Protein AF-A0A3C0B8D8-F1 (afdb_monomer)

Structure (mmCIF, N/CA/C/O backbone):
data_AF-A0A3C0B8D8-F1
#
_entry.id   AF-A0A3C0B8D8-F1
#
loop_
_atom_site.group_PDB
_atom_site.id
_atom_site.type_symbol
_atom_site.label_atom_id
_atom_site.label_alt_id
_atom_site.label_comp_id
_atom_site.label_asym_id
_atom_site.label_entity_id
_atom_site.label_seq_id
_atom_site.pdbx_PDB_ins_code
_atom_site.Cartn_x
_atom_site.Cartn_y
_atom_site.Cartn_z
_atom_site.occupancy
_atom_site.B_iso_or_equiv
_atom_site.auth_seq_id
_atom_site.auth_comp_id
_atom_site.auth_asym_id
_atom_site.auth_atom_id
_atom_site.pdbx_PDB_model_num
ATOM 1 N N . MET A 1 1 ? 2.086 -9.386 -4.967 1.00 52.88 1 MET A N 1
ATOM 2 C CA . MET A 1 1 ? 0.654 -9.359 -4.594 1.00 52.88 1 MET A CA 1
ATOM 3 C C . MET A 1 1 ? -0.145 -8.916 -5.814 1.00 52.88 1 MET A C 1
ATOM 5 O O . MET A 1 1 ? 0.335 -8.059 -6.545 1.00 52.88 1 MET A O 1
ATOM 9 N N . ASP A 1 2 ? -1.314 -9.502 -6.086 1.00 57.38 2 ASP A N 1
ATOM 10 C CA . ASP A 1 2 ? -2.139 -9.143 -7.254 1.00 57.38 2 ASP A CA 1
ATOM 11 C C . ASP A 1 2 ? -2.912 -7.831 -7.002 1.00 57.38 2 ASP A C 1
ATOM 13 O O . ASP A 1 2 ? -4.142 -7.807 -6.943 1.00 57.38 2 ASP A O 1
ATOM 17 N N . PHE A 1 3 ? -2.196 -6.703 -6.914 1.00 56.94 3 PHE A N 1
ATOM 18 C CA . PHE A 1 3 ? -2.798 -5.360 -6.810 1.00 56.94 3 PHE A CA 1
ATOM 19 C C . PHE A 1 3 ? -3.744 -5.036 -7.988 1.00 56.94 3 PHE A C 1
ATOM 21 O O . PHE A 1 3 ? -4.544 -4.108 -7.926 1.00 56.94 3 PHE A O 1
ATOM 28 N N . LYS A 1 4 ? -3.667 -5.836 -9.062 1.00 52.53 4 LYS A N 1
ATOM 29 C CA . LYS A 1 4 ? -4.439 -5.741 -10.306 1.00 52.53 4 LYS A CA 1
ATOM 30 C C . LYS A 1 4 ? -5.887 -6.237 -10.209 1.00 52.53 4 LYS A C 1
ATOM 32 O O . LYS A 1 4 ? -6.678 -5.911 -11.090 1.00 52.53 4 LYS A O 1
ATOM 37 N N . LYS A 1 5 ? -6.247 -7.060 -9.215 1.00 54.47 5 LYS A N 1
ATOM 38 C CA . LYS A 1 5 ? -7.556 -7.753 -9.208 1.00 54.47 5 LYS A CA 1
ATOM 39 C C . LYS A 1 5 ? -8.668 -6.996 -8.483 1.00 54.47 5 LYS A C 1
ATOM 41 O O . LYS A 1 5 ? -9.842 -7.211 -8.779 1.00 54.47 5 LYS A O 1
ATOM 46 N N . ALA A 1 6 ? -8.330 -6.094 -7.568 1.00 60.31 6 ALA A N 1
ATOM 47 C CA . ALA A 1 6 ? -9.326 -5.329 -6.834 1.00 60.31 6 ALA A CA 1
ATOM 48 C C . ALA A 1 6 ? -9.685 -4.035 -7.587 1.00 60.31 6 ALA A C 1
ATOM 50 O O . ALA A 1 6 ? -8.815 -3.224 -7.895 1.00 60.31 6 ALA A O 1
ATOM 51 N N . LYS A 1 7 ? -10.982 -3.802 -7.845 1.00 71.69 7 LYS A N 1
ATOM 52 C CA . LYS A 1 7 ? -11.493 -2.486 -8.274 1.00 71.69 7 LYS A CA 1
ATOM 53 C C . LYS A 1 7 ? -11.287 -1.480 -7.137 1.00 71.69 7 LYS A C 1
ATOM 55 O O . LYS A 1 7 ? -12.145 -1.340 -6.265 1.00 71.69 7 LYS A O 1
ATOM 60 N N . ILE A 1 8 ? -10.137 -0.818 -7.131 1.00 81.75 8 ILE A N 1
ATOM 61 C CA . ILE A 1 8 ? -9.776 0.223 -6.167 1.00 81.75 8 ILE A CA 1
ATOM 62 C C . ILE A 1 8 ? -9.836 1.566 -6.892 1.00 81.75 8 ILE A C 1
ATOM 64 O O . ILE A 1 8 ? -9.396 1.690 -8.032 1.00 81.75 8 ILE A O 1
ATOM 68 N N . ALA A 1 9 ? -10.421 2.572 -6.247 1.00 82.06 9 ALA A N 1
ATOM 69 C CA . ALA A 1 9 ? -10.420 3.926 -6.782 1.00 82.06 9 ALA A CA 1
ATOM 70 C C . ALA A 1 9 ? -8.998 4.507 -6.734 1.00 82.06 9 ALA A C 1
ATOM 72 O O . ALA A 1 9 ? -8.314 4.373 -5.722 1.00 82.06 9 ALA A O 1
ATOM 73 N N . ASN A 1 10 ? -8.580 5.203 -7.791 1.00 83.81 10 ASN A N 1
ATOM 74 C CA . ASN A 1 10 ? -7.288 5.903 -7.813 1.00 83.81 10 ASN A CA 1
ATOM 75 C C . ASN A 1 10 ? -7.317 7.215 -7.012 1.00 83.81 10 ASN A C 1
ATOM 77 O O . ASN A 1 10 ? -6.284 7.698 -6.548 1.00 83.81 10 ASN A O 1
ATOM 81 N N . ASN A 1 11 ? -8.514 7.763 -6.802 1.00 85.31 11 ASN A N 1
ATOM 82 C CA . ASN A 1 11 ? -8.731 9.009 -6.081 1.00 85.31 11 ASN A CA 1
ATOM 83 C C . ASN A 1 11 ? -9.238 8.750 -4.661 1.00 85.31 11 ASN A C 1
ATOM 85 O O . ASN A 1 11 ? -9.813 7.702 -4.361 1.00 85.31 11 ASN A O 1
ATOM 89 N N . ALA A 1 12 ? -9.050 9.742 -3.790 1.00 84.69 12 ALA A N 1
ATOM 90 C CA . ALA A 1 12 ? -9.660 9.729 -2.471 1.00 84.69 12 ALA A CA 1
ATOM 91 C C . ALA A 1 12 ? -11.189 9.741 -2.612 1.00 84.69 12 ALA A C 1
ATOM 93 O O . ALA A 1 12 ? -11.749 10.577 -3.319 1.00 84.69 12 ALA A O 1
ATOM 94 N N . ILE A 1 13 ? -11.843 8.804 -1.933 1.00 86.69 13 ILE A N 1
ATOM 95 C CA . ILE A 1 13 ? -13.298 8.703 -1.855 1.00 86.69 13 ILE A CA 1
ATOM 96 C C . ILE A 1 13 ? -13.729 8.872 -0.404 1.00 86.69 13 ILE A C 1
ATOM 98 O O . ILE A 1 13 ? -13.030 8.432 0.513 1.00 86.69 13 ILE A O 1
ATOM 102 N N . THR A 1 14 ? -14.885 9.492 -0.199 1.00 87.75 14 THR A N 1
ATOM 103 C CA . THR A 1 14 ? -15.526 9.544 1.115 1.00 87.75 14 THR A CA 1
ATOM 104 C C . THR A 1 14 ? -15.963 8.136 1.512 1.00 87.75 14 THR A C 1
ATOM 106 O O . THR A 1 14 ? -16.495 7.395 0.685 1.00 87.75 14 THR A O 1
ATOM 109 N N . ARG A 1 15 ? -15.718 7.757 2.766 1.00 84.56 15 ARG A N 1
ATOM 110 C CA . ARG A 1 15 ? -16.069 6.445 3.325 1.00 84.56 15 ARG A CA 1
ATOM 111 C C . ARG A 1 15 ? -16.781 6.626 4.658 1.00 84.56 15 ARG A C 1
ATOM 113 O O . ARG A 1 15 ? -16.529 7.617 5.345 1.00 84.56 15 ARG A O 1
ATOM 120 N N . ASP A 1 16 ? -17.639 5.675 5.014 1.00 89.25 16 ASP A N 1
ATOM 121 C CA . ASP A 1 16 ? -18.274 5.660 6.328 1.00 89.25 16 ASP A CA 1
ATOM 122 C C . ASP A 1 16 ? -17.244 5.260 7.397 1.00 89.25 16 ASP A C 1
ATOM 124 O O . ASP A 1 16 ? -16.565 4.236 7.307 1.00 89.25 16 ASP A O 1
ATOM 128 N N . ILE A 1 17 ? -17.113 6.103 8.419 1.00 87.62 17 ILE A N 1
ATOM 129 C CA . ILE A 1 17 ? -16.199 5.896 9.545 1.00 87.62 17 ILE A CA 1
ATOM 130 C C . ILE A 1 17 ? -16.647 4.690 10.379 1.00 87.62 17 ILE A C 1
ATOM 132 O O . ILE A 1 17 ? -15.808 3.996 10.951 1.00 87.62 17 ILE A O 1
ATOM 136 N N . ARG A 1 18 ? -17.956 4.419 10.440 1.00 87.81 18 ARG A N 1
ATOM 137 C CA . ARG A 1 18 ? -18.521 3.314 11.222 1.00 87.81 18 ARG A CA 1
ATOM 138 C C . ARG A 1 18 ? -18.088 1.966 10.662 1.00 87.81 18 ARG A C 1
ATOM 140 O O . ARG A 1 18 ? -17.647 1.123 11.431 1.00 87.81 18 ARG A O 1
ATOM 147 N N . GLU A 1 19 ? -18.124 1.810 9.340 1.00 87.19 19 GLU A N 1
ATOM 148 C CA . GLU A 1 19 ? -17.660 0.596 8.653 1.00 87.19 19 GLU A CA 1
ATOM 149 C C . GLU A 1 19 ? -16.163 0.345 8.884 1.00 87.19 19 GLU A C 1
ATOM 151 O O . GLU A 1 19 ? -15.737 -0.787 9.078 1.00 87.19 19 GLU A O 1
ATOM 156 N N . LEU A 1 20 ? -15.350 1.405 8.918 1.00 86.75 20 LEU A N 1
ATOM 157 C CA . LEU A 1 20 ? -13.910 1.291 9.181 1.00 86.75 20 LEU A CA 1
ATOM 158 C C . LEU A 1 20 ? -13.585 0.975 10.646 1.00 86.75 20 LEU A C 1
ATOM 160 O O . LEU A 1 20 ? -12.528 0.418 10.946 1.00 86.75 20 LEU A O 1
ATOM 164 N N . MET A 1 21 ? -14.455 1.374 11.568 1.00 89.19 21 MET A N 1
ATOM 165 C CA . MET A 1 21 ? -14.257 1.164 12.998 1.00 89.19 21 MET A CA 1
ATOM 166 C C . MET A 1 21 ? -14.826 -0.173 13.477 1.00 89.19 21 MET A C 1
ATOM 168 O O . MET A 1 21 ? -14.347 -0.682 14.483 1.00 89.19 21 MET A O 1
ATOM 172 N N . GLU A 1 22 ? -15.812 -0.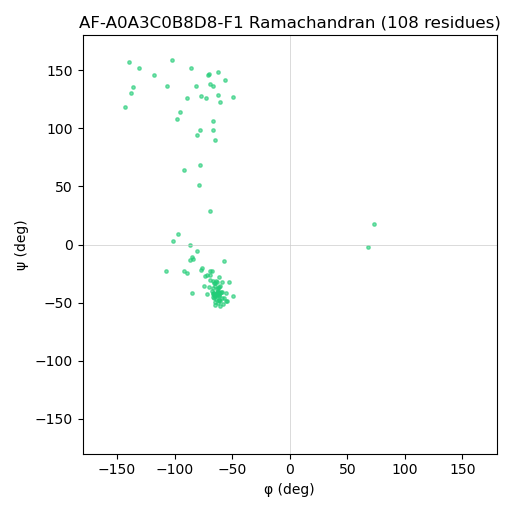748 12.786 1.00 88.00 22 GLU A N 1
ATOM 173 C CA . GLU A 1 22 ? -16.490 -1.981 13.211 1.00 88.00 22 GLU A CA 1
ATOM 174 C C . GLU A 1 22 ? -15.526 -3.126 13.595 1.00 88.00 22 GLU A C 1
ATOM 176 O O . GLU A 1 22 ? -15.709 -3.692 14.673 1.00 88.00 22 GLU A O 1
ATOM 181 N N . PRO A 1 23 ? -14.448 -3.419 12.833 1.00 85.56 23 PRO A N 1
ATOM 182 C CA . PRO A 1 23 ? -13.568 -4.548 13.153 1.00 85.56 23 PRO A CA 1
ATOM 183 C C . PRO A 1 23 ? -12.688 -4.337 14.397 1.00 85.56 23 PRO A C 1
ATOM 185 O O . PRO A 1 23 ? -12.252 -5.301 15.024 1.00 85.56 23 PRO A O 1
ATOM 188 N N . THR A 1 24 ? -12.378 -3.087 14.752 1.00 86.38 24 THR A N 1
ATOM 189 C CA . THR A 1 24 ? -11.449 -2.747 15.850 1.00 86.38 24 THR A CA 1
ATOM 190 C C . THR A 1 24 ? -12.161 -2.182 17.075 1.00 86.38 24 THR A C 1
ATOM 192 O O . THR A 1 24 ? -11.602 -2.182 18.166 1.00 86.38 24 THR A O 1
ATOM 195 N N . GLY A 1 25 ? -13.364 -1.630 16.909 1.00 86.94 25 GLY A N 1
ATOM 196 C CA . GLY A 1 25 ? -14.064 -0.854 17.933 1.00 86.94 25 GLY A CA 1
ATOM 197 C C . GLY A 1 25 ? -13.413 0.497 18.264 1.00 86.94 25 GLY A C 1
ATOM 198 O O . GLY A 1 25 ? -13.957 1.251 19.070 1.00 86.94 25 GLY A O 1
ATOM 199 N N . ASN A 1 26 ? -12.275 0.837 17.647 1.00 88.75 26 ASN A N 1
ATOM 200 C CA . ASN A 1 26 ? -11.532 2.064 17.912 1.00 88.75 26 ASN A CA 1
ATOM 201 C C . ASN A 1 26 ? -10.921 2.632 16.627 1.00 88.75 26 ASN A C 1
ATOM 203 O O . ASN A 1 26 ? -10.032 2.045 16.008 1.00 88.75 26 ASN A O 1
ATOM 207 N N . ILE A 1 27 ? -11.343 3.845 16.269 1.00 91.00 27 ILE A N 1
ATOM 208 C CA . ILE A 1 27 ? -10.886 4.514 15.051 1.00 91.00 27 ILE A CA 1
ATOM 209 C C . ILE A 1 27 ? -9.370 4.751 15.023 1.00 91.00 27 ILE A C 1
ATOM 211 O O . ILE A 1 27 ? -8.751 4.640 13.965 1.00 91.00 27 ILE A O 1
ATOM 215 N N . TYR A 1 28 ? -8.745 5.039 16.165 1.00 91.62 28 TYR A N 1
ATOM 216 C CA . TYR A 1 28 ? -7.302 5.276 16.234 1.00 91.62 28 TYR A CA 1
ATOM 217 C C . TYR A 1 28 ? -6.510 3.991 15.999 1.00 91.62 28 TYR A C 1
ATOM 219 O O . TYR A 1 28 ? -5.471 4.017 15.337 1.00 91.62 28 TYR A O 1
ATOM 227 N N . GLU A 1 29 ? -7.023 2.864 16.490 1.00 90.62 29 GLU A N 1
ATOM 228 C CA . GLU A 1 29 ? -6.437 1.552 16.234 1.00 90.62 29 GLU A CA 1
ATOM 229 C C . GLU A 1 29 ? -6.565 1.181 14.755 1.00 90.62 29 GLU A C 1
ATOM 231 O O . GLU A 1 29 ? -5.561 0.819 14.137 1.00 90.62 29 GLU A O 1
ATOM 236 N N . THR A 1 30 ? -7.741 1.392 14.147 1.00 92.12 30 THR A N 1
ATOM 237 C CA . THR A 1 30 ? -7.923 1.227 12.695 1.00 92.12 30 THR A CA 1
ATOM 238 C C . THR A 1 30 ? -6.906 2.056 11.913 1.00 92.12 30 THR A C 1
ATOM 240 O O . THR A 1 30 ? -6.237 1.533 11.022 1.00 92.12 30 THR A O 1
ATOM 243 N N . VAL A 1 31 ? -6.737 3.340 12.247 1.00 93.50 31 VAL A N 1
ATOM 244 C CA . VAL A 1 31 ? -5.776 4.218 11.558 1.00 93.50 31 VAL A CA 1
ATOM 245 C C . VAL A 1 31 ? -4.343 3.700 11.706 1.00 93.50 31 VAL A C 1
ATOM 247 O O . VAL A 1 31 ? -3.593 3.693 10.727 1.00 93.50 31 VAL A O 1
ATOM 250 N N . ALA A 1 32 ? -3.958 3.226 12.892 1.00 93.50 32 ALA A N 1
ATOM 251 C CA . ALA A 1 32 ? -2.630 2.664 13.122 1.00 93.50 32 ALA A CA 1
ATOM 252 C C . ALA A 1 32 ? -2.390 1.383 12.302 1.00 93.50 32 ALA A C 1
ATOM 254 O O . ALA A 1 32 ? -1.320 1.230 11.705 1.00 93.50 32 ALA A O 1
ATOM 255 N N . ILE A 1 33 ? -3.382 0.489 12.231 1.00 93.19 33 ILE A N 1
ATOM 256 C CA . ILE A 1 33 ? -3.330 -0.741 11.424 1.00 93.19 33 ILE A CA 1
ATOM 257 C C . ILE A 1 33 ? -3.195 -0.395 9.938 1.00 93.19 33 ILE A C 1
ATOM 259 O O . ILE A 1 33 ? -2.274 -0.873 9.271 1.00 93.19 33 ILE A O 1
ATOM 263 N N . LEU A 1 34 ? -4.058 0.489 9.435 1.00 94.44 34 LEU A N 1
ATOM 264 C CA . LEU A 1 34 ? -4.054 0.926 8.039 1.00 94.44 34 LEU A CA 1
ATOM 265 C C . LEU A 1 34 ? -2.739 1.601 7.647 1.00 94.44 34 LEU A C 1
ATOM 267 O O . LEU A 1 34 ? -2.219 1.334 6.567 1.00 94.44 34 LEU A O 1
ATOM 271 N N . SER A 1 35 ? -2.183 2.444 8.519 1.00 95.62 35 SER A N 1
ATOM 272 C CA . SER A 1 35 ? -0.896 3.110 8.289 1.00 95.62 35 SER A CA 1
ATOM 273 C C . SER A 1 35 ? 0.240 2.095 8.137 1.00 95.62 35 SER A C 1
ATOM 275 O O . SER A 1 35 ? 0.996 2.137 7.163 1.00 95.62 35 SER A O 1
ATOM 277 N N . LYS A 1 36 ? 0.314 1.111 9.044 1.00 95.31 36 LYS A N 1
ATOM 278 C CA . LYS A 1 36 ? 1.308 0.030 8.957 1.00 95.31 36 LYS A CA 1
ATOM 279 C C . LYS A 1 36 ? 1.140 -0.792 7.681 1.00 95.31 36 LYS A C 1
ATOM 281 O O . LYS A 1 36 ? 2.133 -1.070 7.010 1.00 95.31 36 LYS A O 1
ATOM 286 N N . ARG A 1 37 ? -0.097 -1.141 7.318 1.00 95.44 37 ARG A N 1
ATOM 287 C CA . ARG A 1 37 ? -0.375 -1.921 6.106 1.00 95.44 37 ARG A CA 1
ATOM 2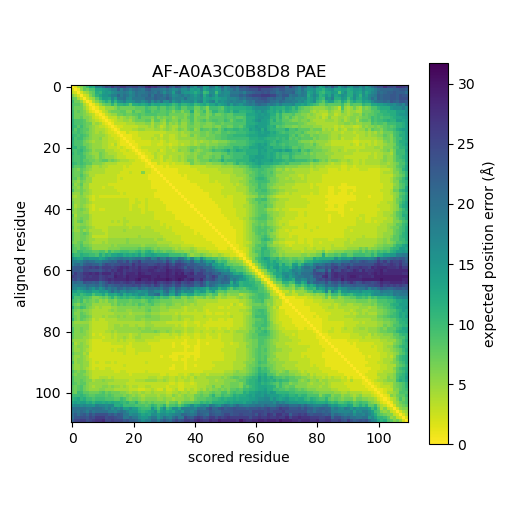88 C C . ARG A 1 37 ? -0.044 -1.148 4.828 1.00 95.44 37 ARG A C 1
ATOM 290 O O . ARG A 1 37 ? 0.590 -1.693 3.931 1.00 95.44 37 ARG A O 1
ATOM 297 N N . ALA A 1 38 ? -0.398 0.133 4.762 1.00 96.12 38 ALA A N 1
ATO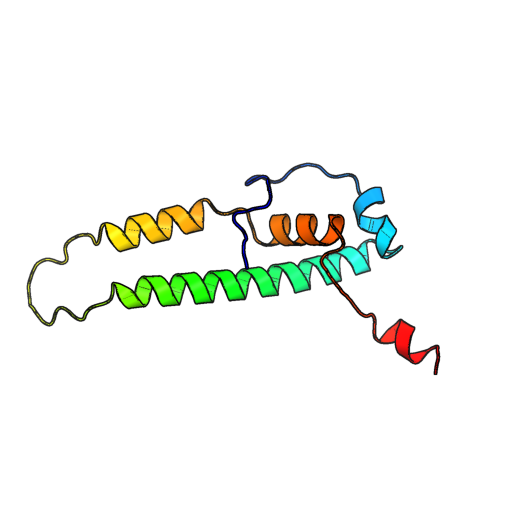M 298 C CA . ALA A 1 38 ? -0.062 0.996 3.633 1.00 96.12 38 ALA A CA 1
ATOM 299 C C . ALA A 1 38 ? 1.457 1.134 3.444 1.00 96.12 38 ALA A C 1
ATOM 301 O O . ALA A 1 38 ? 1.929 1.147 2.309 1.00 96.12 38 ALA A O 1
ATOM 302 N N . ASN A 1 39 ? 2.228 1.186 4.537 1.00 97.19 39 ASN A N 1
ATOM 303 C CA . ASN A 1 39 ? 3.689 1.211 4.466 1.00 97.19 39 ASN A CA 1
ATOM 304 C C . ASN A 1 39 ? 4.273 -0.087 3.896 1.00 97.19 39 ASN A C 1
ATOM 306 O O . ASN A 1 39 ? 5.175 -0.006 3.069 1.00 97.19 39 ASN A O 1
ATOM 310 N N . GLN A 1 40 ? 3.747 -1.257 4.279 1.00 95.31 40 GLN A N 1
ATOM 311 C CA . GLN A 1 40 ? 4.158 -2.542 3.689 1.00 95.31 40 GLN A CA 1
ATOM 312 C C . GLN A 1 40 ? 3.936 -2.539 2.172 1.00 95.31 40 GLN A C 1
ATOM 314 O O . GLN A 1 40 ? 4.869 -2.760 1.413 1.00 95.31 40 GLN A O 1
ATOM 319 N N . ILE A 1 41 ? 2.728 -2.169 1.735 1.00 94.69 41 ILE A N 1
ATOM 320 C CA . ILE A 1 41 ? 2.376 -2.090 0.310 1.00 94.69 41 ILE A CA 1
ATOM 321 C C . ILE A 1 41 ? 3.286 -1.100 -0.436 1.00 94.69 41 ILE A C 1
ATOM 323 O O . ILE A 1 41 ? 3.708 -1.366 -1.556 1.00 94.69 41 ILE A O 1
ATOM 327 N N . SER A 1 42 ? 3.604 0.043 0.176 1.00 95.25 42 SER A N 1
ATOM 328 C CA . SER A 1 42 ? 4.495 1.051 -0.411 1.00 95.25 42 SER A CA 1
ATOM 329 C C . SER A 1 42 ? 5.916 0.520 -0.631 1.00 95.25 42 SER A C 1
ATOM 331 O O . SER A 1 42 ? 6.516 0.781 -1.674 1.00 95.25 42 SER A O 1
ATOM 333 N N . ILE A 1 43 ? 6.448 -0.236 0.336 1.00 96.69 43 ILE A N 1
ATOM 334 C CA . ILE A 1 43 ? 7.769 -0.868 0.229 1.00 96.69 43 ILE A CA 1
ATOM 335 C C . ILE A 1 43 ? 7.754 -1.914 -0.887 1.00 96.69 43 ILE A C 1
ATOM 337 O O . ILE A 1 43 ? 8.595 -1.831 -1.779 1.00 96.69 43 ILE A O 1
ATOM 341 N N . ASP A 1 44 ? 6.757 -2.801 -0.902 1.00 94.81 44 ASP A N 1
ATOM 342 C CA . ASP A 1 44 ? 6.624 -3.844 -1.926 1.00 94.81 44 ASP A CA 1
ATOM 343 C C . ASP A 1 44 ? 6.567 -3.244 -3.344 1.00 94.81 44 ASP A C 1
ATOM 345 O O . ASP A 1 44 ? 7.275 -3.689 -4.248 1.00 94.81 44 ASP A O 1
ATOM 349 N N . ILE A 1 45 ? 5.762 -2.191 -3.544 1.00 93.31 45 ILE A N 1
ATOM 350 C CA . ILE A 1 45 ? 5.649 -1.496 -4.838 1.00 93.31 45 ILE A CA 1
ATOM 351 C C . ILE A 1 45 ? 6.983 -0.857 -5.237 1.00 93.31 45 ILE A C 1
ATOM 353 O O . ILE A 1 45 ? 7.375 -0.920 -6.404 1.00 93.31 45 ILE A O 1
ATOM 357 N N . LYS A 1 46 ? 7.686 -0.235 -4.284 1.00 93.62 46 LYS A N 1
ATOM 358 C CA . LYS A 1 46 ? 8.984 0.400 -4.532 1.00 93.62 46 LYS A CA 1
ATOM 359 C C . LYS A 1 46 ? 10.039 -0.628 -4.938 1.00 93.62 46 LYS A C 1
ATOM 361 O O . LYS A 1 46 ? 10.809 -0.371 -5.861 1.00 93.62 46 LYS A O 1
ATOM 366 N N . GLU A 1 47 ? 10.089 -1.766 -4.256 1.00 94.50 47 GLU A N 1
ATOM 367 C CA . GLU A 1 47 ? 11.018 -2.851 -4.578 1.00 94.50 47 GLU A CA 1
ATOM 368 C C . GLU A 1 47 ? 10.722 -3.449 -5.957 1.00 94.50 47 GLU A C 1
ATOM 370 O O . GLU A 1 47 ? 11.642 -3.595 -6.763 1.00 94.50 47 GLU A O 1
ATOM 375 N N . GLU A 1 48 ? 9.448 -3.700 -6.276 1.00 92.31 48 GLU A N 1
ATOM 376 C CA . GLU A 1 48 ? 9.044 -4.207 -7.593 1.00 92.31 48 GLU A CA 1
ATOM 377 C C . GLU A 1 48 ? 9.406 -3.225 -8.721 1.00 92.31 48 GLU A C 1
ATOM 379 O O . GLU A 1 48 ? 9.957 -3.636 -9.745 1.00 92.31 48 GLU A O 1
ATOM 384 N N . LEU A 1 49 ? 9.142 -1.926 -8.531 1.00 91.50 49 LEU A N 1
ATOM 385 C CA . LEU A 1 49 ? 9.500 -0.883 -9.496 1.00 91.50 49 LEU A CA 1
ATOM 386 C C . LEU A 1 49 ? 11.015 -0.838 -9.730 1.00 91.50 49 LEU A C 1
ATOM 388 O O . LEU A 1 49 ? 11.458 -0.843 -10.877 1.00 91.50 49 LEU A O 1
ATOM 392 N N . ASN A 1 50 ? 11.808 -0.824 -8.657 1.00 91.25 50 ASN A N 1
ATOM 393 C CA . ASN A 1 50 ? 13.266 -0.781 -8.757 1.00 91.25 50 ASN A CA 1
ATOM 394 C C . ASN A 1 50 ? 13.828 -2.016 -9.466 1.00 91.25 50 ASN A C 1
ATOM 396 O O . ASN A 1 50 ? 14.719 -1.877 -10.301 1.00 91.25 50 ASN A O 1
ATOM 400 N N . SER A 1 51 ? 13.290 -3.205 -9.170 1.00 91.00 51 SER A N 1
ATOM 401 C CA . SER A 1 51 ? 13.685 -4.442 -9.851 1.00 91.00 51 SER A CA 1
ATOM 402 C C . SER A 1 51 ? 13.440 -4.341 -11.355 1.00 91.00 51 SER A C 1
ATOM 404 O O . SER A 1 51 ? 14.336 -4.640 -12.137 1.00 91.00 51 SER A O 1
ATOM 406 N N . LYS A 1 52 ? 12.264 -3.852 -11.767 1.00 88.94 52 LYS A N 1
ATOM 407 C CA . LYS A 1 52 ? 11.940 -3.705 -13.192 1.00 88.94 52 LYS A CA 1
ATOM 408 C C . LYS A 1 52 ? 12.792 -2.650 -13.878 1.00 88.94 52 LYS A C 1
ATOM 410 O O . LYS A 1 52 ? 13.231 -2.881 -14.991 1.00 88.94 52 LYS A O 1
ATOM 415 N N . LEU A 1 53 ? 13.068 -1.514 -13.238 1.00 86.81 53 LEU A N 1
ATOM 416 C CA . LEU A 1 53 ? 13.942 -0.486 -13.819 1.00 86.81 53 LEU A CA 1
ATOM 417 C C . LEU A 1 53 ? 15.393 -0.967 -13.975 1.00 86.81 53 LEU A C 1
ATOM 419 O O . LEU A 1 53 ? 16.069 -0.583 -14.933 1.00 86.81 53 LEU A O 1
ATOM 423 N N . ALA A 1 54 ? 15.868 -1.822 -13.065 1.00 86.12 54 ALA A N 1
ATOM 424 C CA . ALA A 1 54 ? 17.204 -2.403 -13.147 1.00 86.12 54 ALA A CA 1
ATOM 425 C C . ALA A 1 54 ? 17.371 -3.319 -14.373 1.00 86.12 54 ALA A C 1
ATOM 427 O O . ALA A 1 54 ? 18.443 -3.321 -14.972 1.00 86.12 54 ALA A O 1
ATOM 428 N N . GLU A 1 55 ? 16.318 -4.026 -14.800 1.00 83.25 55 GLU A N 1
ATOM 429 C CA . GLU A 1 55 ? 16.346 -4.892 -15.995 1.00 83.25 55 GLU A CA 1
ATOM 430 C C . GLU A 1 55 ? 16.640 -4.116 -17.293 1.00 83.25 55 GLU A C 1
ATOM 432 O O . GLU A 1 55 ? 17.243 -4.665 -18.213 1.00 83.25 55 GLU A O 1
ATOM 437 N N . PHE A 1 56 ? 16.283 -2.828 -17.350 1.00 75.81 56 PHE A N 1
ATOM 438 C CA . PHE A 1 56 ? 16.519 -1.945 -18.505 1.00 75.81 56 PHE A CA 1
ATOM 439 C C . PHE A 1 56 ? 17.716 -1.002 -18.316 1.00 75.81 56 PHE A C 1
ATOM 441 O O . PHE A 1 56 ? 17.984 -0.159 -19.174 1.00 75.81 56 PHE A O 1
ATOM 448 N N . SER A 1 57 ? 18.435 -1.115 -17.196 1.00 68.75 57 SER A N 1
ATOM 449 C CA . SER A 1 57 ? 19.639 -0.332 -16.897 1.00 68.75 57 SER A CA 1
ATOM 450 C C . SER A 1 57 ? 20.887 -1.085 -17.362 1.00 68.75 57 SER A C 1
ATOM 452 O O . SER A 1 57 ? 21.719 -1.501 -16.558 1.00 68.75 57 SER A O 1
ATOM 454 N N . ILE A 1 58 ? 21.014 -1.308 -18.671 1.00 67.00 58 ILE A N 1
ATOM 455 C CA . ILE A 1 58 ? 22.244 -1.867 -19.244 1.00 67.00 58 ILE A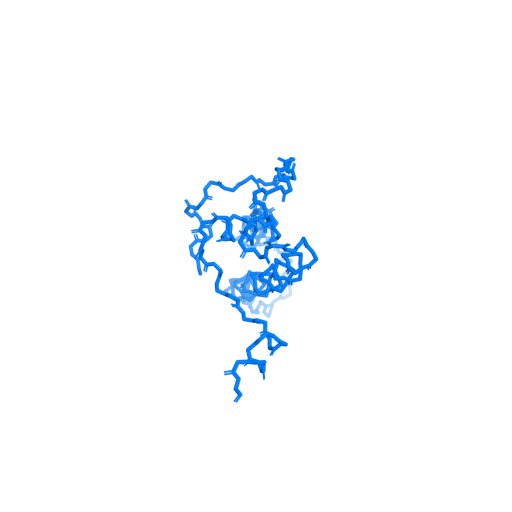 CA 1
ATOM 456 C C . ILE A 1 58 ? 23.280 -0.731 -19.310 1.00 67.00 58 ILE A C 1
ATOM 458 O O . ILE A 1 58 ? 22.956 0.326 -19.854 1.00 67.00 58 ILE A O 1
ATOM 462 N N . PRO A 1 59 ? 24.509 -0.898 -18.781 1.00 61.94 59 PRO A N 1
ATOM 463 C CA . PRO A 1 59 ? 25.538 0.123 -18.914 1.00 61.94 59 PRO A CA 1
ATOM 464 C C . PRO A 1 59 ? 25.937 0.248 -20.389 1.00 61.94 59 PRO A C 1
ATOM 466 O O . PRO A 1 59 ? 26.611 -0.624 -20.935 1.00 61.94 59 PRO A O 1
ATOM 469 N N . SER A 1 60 ? 25.511 1.325 -21.045 1.00 59.22 60 SER A N 1
ATOM 470 C CA . SER A 1 60 ? 26.053 1.731 -22.338 1.00 59.22 60 SER A CA 1
ATOM 471 C C . SER A 1 60 ? 27.370 2.462 -22.087 1.00 59.22 60 SER A C 1
ATOM 473 O O . SER A 1 60 ? 27.379 3.660 -21.810 1.00 59.22 60 SER A O 1
ATOM 475 N N . ASP A 1 61 ? 28.489 1.742 -22.147 1.00 55.59 61 ASP A N 1
ATOM 476 C CA . ASP A 1 61 ? 29.837 2.322 -22.056 1.00 55.59 61 ASP A CA 1
ATOM 477 C C . ASP A 1 61 ? 30.247 2.958 -23.398 1.00 55.59 61 ASP A C 1
ATOM 479 O O . ASP A 1 61 ? 31.272 2.626 -23.990 1.00 55.59 61 ASP A O 1
ATOM 483 N N . ASN A 1 62 ? 29.382 3.817 -23.944 1.00 53.91 62 ASN A N 1
ATOM 484 C CA . ASN A 1 62 ? 29.615 4.485 -25.215 1.00 53.91 62 ASN A CA 1
ATOM 485 C C . ASN A 1 62 ? 29.231 5.961 -25.107 1.00 53.91 62 ASN A C 1
ATOM 487 O O . ASN A 1 62 ? 28.183 6.304 -24.564 1.00 53.91 62 ASN A O 1
ATOM 491 N N . LEU A 1 63 ? 30.087 6.828 -25.647 1.00 58.69 63 LEU A N 1
ATOM 492 C CA . LEU A 1 63 ? 29.944 8.289 -25.716 1.00 58.69 63 LEU A CA 1
ATOM 493 C C . LEU A 1 63 ? 28.811 8.737 -26.676 1.00 58.69 63 LEU A C 1
ATOM 495 O O . LEU A 1 63 ? 28.906 9.786 -27.312 1.00 58.69 63 LEU A O 1
ATOM 499 N N . GLU A 1 64 ? 27.774 7.920 -26.844 1.00 57.38 64 GLU A N 1
ATOM 500 C CA . GLU A 1 64 ? 26.617 8.205 -27.691 1.00 57.38 64 GLU A CA 1
ATOM 501 C C . GLU A 1 64 ? 25.561 9.010 -26.927 1.00 57.38 64 GLU A C 1
ATOM 503 O O . GLU A 1 64 ? 25.452 8.936 -25.702 1.00 57.38 64 GLU A O 1
ATOM 508 N N . GLU A 1 65 ? 24.791 9.810 -27.670 1.00 56.66 65 GLU A N 1
ATOM 509 C CA . GLU A 1 65 ? 23.653 10.562 -27.144 1.00 56.66 65 GLU A CA 1
ATOM 510 C C . GLU A 1 65 ? 22.736 9.640 -26.329 1.00 56.66 65 GLU A C 1
ATOM 512 O O . GLU A 1 65 ? 22.302 8.587 -26.795 1.00 56.66 65 GLU A O 1
ATOM 517 N N . VAL A 1 66 ? 22.441 10.039 -25.090 1.00 61.84 66 VAL A N 1
ATOM 518 C CA . VAL A 1 66 ? 21.507 9.325 -24.217 1.00 61.84 66 VAL A CA 1
ATOM 519 C C . VAL A 1 66 ? 20.111 9.448 -24.824 1.00 61.84 66 VAL A C 1
ATOM 521 O O . VAL A 1 66 ? 19.442 10.469 -24.669 1.00 61.84 66 VAL A O 1
ATOM 524 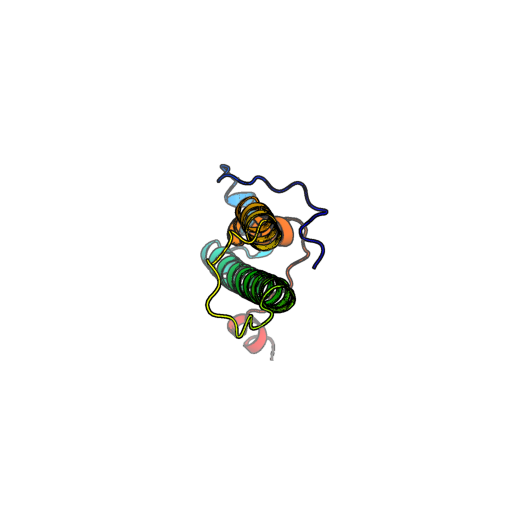N N . PHE A 1 67 ? 19.675 8.420 -25.548 1.00 66.81 67 PHE A N 1
ATOM 525 C CA . PHE A 1 67 ? 18.311 8.334 -26.059 1.00 66.81 67 PHE A CA 1
ATOM 526 C C . PHE A 1 67 ? 17.321 8.083 -24.913 1.00 66.81 67 PHE A C 1
ATOM 528 O O . PHE A 1 67 ? 17.622 7.379 -23.947 1.00 66.81 67 PHE A O 1
ATOM 535 N N . GLU A 1 68 ? 16.110 8.639 -25.023 1.00 69.94 68 GLU A N 1
ATOM 536 C CA . GLU A 1 68 ? 15.029 8.361 -24.075 1.00 69.94 68 GLU A CA 1
ATOM 537 C C . GLU A 1 68 ? 14.679 6.865 -24.075 1.00 69.94 68 GLU A C 1
ATOM 539 O O . GLU A 1 68 ? 14.288 6.295 -25.098 1.00 69.94 68 GLU A O 1
ATOM 544 N N . ASN A 1 69 ? 14.770 6.224 -22.908 1.00 77.81 69 ASN A N 1
ATOM 545 C CA . ASN A 1 69 ? 14.383 4.829 -22.754 1.00 77.81 69 ASN A CA 1
ATOM 546 C C . ASN A 1 69 ? 12.847 4.718 -22.660 1.00 77.81 69 ASN A C 1
ATOM 548 O O . ASN A 1 69 ? 12.244 4.927 -21.603 1.00 77.81 69 ASN A O 1
ATOM 552 N N . ARG A 1 70 ? 12.206 4.392 -23.790 1.00 84.56 70 ARG A N 1
ATOM 553 C CA . ARG A 1 70 ? 10.740 4.273 -23.900 1.00 84.56 70 ARG A CA 1
ATOM 554 C C . ARG A 1 70 ? 10.154 3.226 -22.950 1.00 84.56 70 ARG A C 1
ATOM 556 O O . ARG A 1 70 ? 9.042 3.423 -22.464 1.00 84.56 70 ARG A O 1
ATOM 563 N N . GLU A 1 71 ? 10.894 2.158 -22.667 1.00 84.38 71 GLU A N 1
ATOM 564 C CA . GLU A 1 71 ? 10.456 1.066 -21.791 1.00 84.38 71 GLU A CA 1
ATOM 565 C C . GLU A 1 71 ? 10.433 1.529 -20.329 1.00 84.38 71 GLU A C 1
ATOM 567 O O . GLU A 1 71 ? 9.444 1.319 -19.626 1.00 84.38 71 GLU A O 1
ATOM 572 N N . GLN A 1 72 ? 11.458 2.269 -19.891 1.00 84.38 72 GLN A N 1
ATOM 573 C CA . GLN A 1 72 ? 11.475 2.880 -18.556 1.00 84.38 72 GLN A CA 1
ATOM 574 C C . GLN A 1 72 ? 10.332 3.889 -18.370 1.00 84.38 72 GLN A C 1
ATOM 576 O O . GLN A 1 72 ? 9.692 3.898 -17.317 1.00 84.38 72 GLN A O 1
ATOM 581 N N . ILE A 1 73 ? 10.028 4.700 -19.393 1.00 86.38 73 ILE A N 1
ATOM 582 C CA . ILE A 1 73 ? 8.903 5.654 -19.360 1.00 86.38 73 ILE A CA 1
ATOM 583 C C . ILE A 1 73 ? 7.564 4.921 -19.217 1.00 86.38 73 ILE A C 1
ATOM 585 O O . ILE A 1 73 ? 6.701 5.351 -18.449 1.00 86.38 73 ILE A O 1
ATOM 589 N N . GLU A 1 74 ? 7.364 3.824 -19.948 1.00 89.06 74 GLU A N 1
ATOM 590 C CA . GLU A 1 74 ? 6.127 3.043 -19.880 1.00 89.06 74 GLU A CA 1
ATOM 591 C C . GLU A 1 74 ? 5.953 2.364 -18.516 1.00 89.06 74 GLU A C 1
ATOM 593 O O . GLU A 1 74 ? 4.863 2.414 -17.937 1.00 89.06 74 GLU A O 1
ATOM 598 N N . ILE A 1 75 ? 7.037 1.813 -17.962 1.00 88.56 75 ILE A N 1
ATOM 599 C CA . ILE A 1 75 ? 7.052 1.240 -16.613 1.00 88.56 75 ILE A CA 1
ATOM 600 C C . ILE A 1 75 ? 6.700 2.314 -15.586 1.00 88.56 75 ILE A C 1
ATOM 602 O O . ILE A 1 75 ? 5.753 2.131 -14.822 1.00 88.56 75 ILE A O 1
ATOM 606 N N . ALA A 1 76 ? 7.396 3.452 -15.593 1.00 88.19 76 ALA A N 1
ATOM 607 C CA . ALA A 1 76 ? 7.124 4.545 -14.663 1.00 88.19 76 ALA A CA 1
ATOM 608 C C . ALA A 1 76 ? 5.656 4.995 -14.744 1.00 88.19 76 ALA A C 1
ATOM 610 O O . ALA A 1 76 ? 4.960 5.025 -13.726 1.00 88.19 76 ALA A O 1
ATOM 611 N N . ARG A 1 77 ? 5.144 5.219 -15.962 1.00 90.19 77 ARG A N 1
ATOM 612 C CA . ARG A 1 77 ? 3.746 5.607 -16.192 1.00 90.19 77 ARG A CA 1
ATOM 613 C C . ARG A 1 77 ? 2.764 4.577 -15.638 1.00 90.19 77 ARG A C 1
ATOM 615 O O . ARG A 1 77 ? 1.745 4.965 -15.070 1.00 90.19 77 ARG A O 1
ATOM 622 N N . TYR A 1 78 ? 3.034 3.281 -15.790 1.00 90.12 78 TYR A N 1
ATOM 623 C CA . TYR A 1 78 ? 2.177 2.234 -15.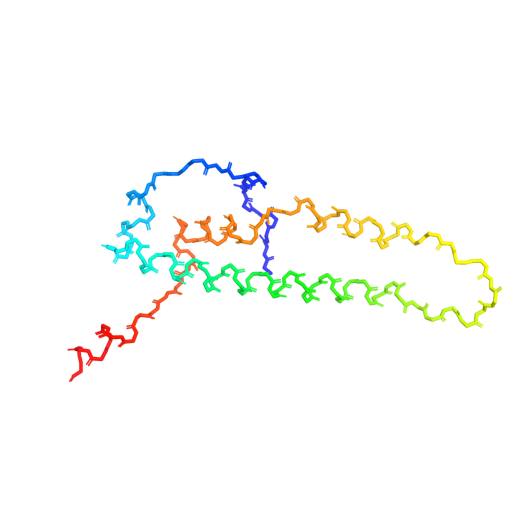233 1.00 90.12 78 TYR A CA 1
ATOM 624 C C . TYR A 1 78 ? 2.094 2.322 -13.701 1.00 90.12 78 TYR A C 1
ATOM 626 O O . TYR A 1 78 ? 0.992 2.303 -13.151 1.00 90.12 78 TYR A O 1
ATOM 634 N N . TYR A 1 79 ? 3.233 2.462 -13.014 1.00 89.81 79 TYR A N 1
ATOM 635 C CA . TYR A 1 79 ? 3.267 2.553 -11.549 1.00 89.81 79 TYR A CA 1
ATOM 636 C C . TYR A 1 79 ? 2.664 3.859 -11.019 1.00 89.81 79 TYR A C 1
ATOM 638 O O . TYR A 1 79 ? 2.044 3.849 -9.957 1.00 89.81 79 TYR A O 1
ATOM 646 N N . GLU A 1 80 ? 2.759 4.959 -11.767 1.00 87.69 80 GLU A N 1
ATOM 647 C CA . GLU A 1 80 ? 2.077 6.219 -11.439 1.00 87.69 80 GLU A CA 1
ATOM 648 C C . GLU A 1 80 ? 0.545 6.109 -11.482 1.0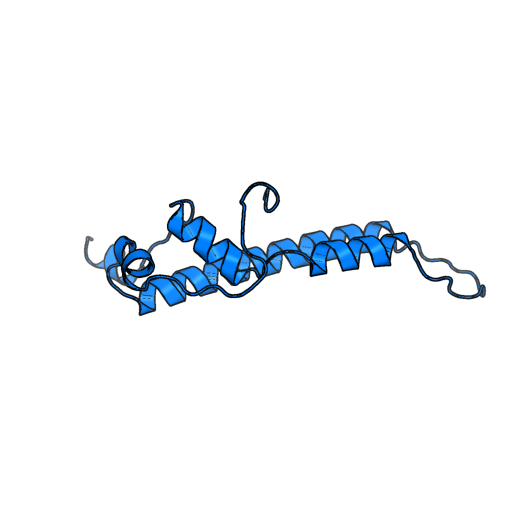0 87.69 80 GLU A C 1
ATOM 650 O O . GLU A 1 80 ? -0.144 6.786 -10.720 1.00 87.69 80 GLU A O 1
ATOM 655 N N . HIS A 1 81 ? -0.004 5.253 -12.352 1.00 89.00 81 HIS A N 1
ATOM 656 C CA . HIS A 1 81 ? -1.453 5.039 -12.466 1.00 89.00 81 HIS A CA 1
ATOM 657 C C . HIS A 1 81 ? -2.019 4.098 -11.396 1.00 89.00 81 HIS A C 1
ATOM 659 O O . HIS A 1 81 ? -3.242 3.916 -11.330 1.00 89.00 81 HIS A O 1
ATOM 665 N N . LEU A 1 82 ? -1.164 3.487 -10.571 1.00 89.44 82 LEU A N 1
ATOM 666 C CA . LEU A 1 82 ? -1.616 2.623 -9.491 1.00 89.44 82 LEU A CA 1
ATOM 667 C C . LEU A 1 82 ? -2.300 3.435 -8.381 1.00 89.44 82 LEU A C 1
ATOM 669 O O . LEU A 1 82 ? -1.913 4.569 -8.085 1.00 89.44 82 LEU A O 1
ATOM 673 N N . PRO A 1 83 ? -3.315 2.855 -7.718 1.00 91.31 83 PRO A N 1
ATOM 674 C CA . PRO A 1 83 ? -3.946 3.493 -6.577 1.00 91.31 83 PRO A CA 1
ATOM 675 C C . PRO A 1 83 ? -2.939 3.689 -5.442 1.00 91.31 83 PRO A C 1
ATOM 677 O O . PRO A 1 83 ? -2.043 2.873 -5.221 1.00 91.31 83 PRO A O 1
ATOM 680 N N . LYS A 1 84 ? -3.124 4.763 -4.667 1.00 91.75 84 LYS A N 1
ATOM 681 C CA . LYS A 1 84 ? -2.267 5.045 -3.509 1.00 91.75 84 LYS A CA 1
ATOM 682 C C . LYS A 1 84 ? -2.264 3.852 -2.538 1.00 91.75 84 LYS A C 1
ATOM 684 O O . LYS A 1 84 ? -3.344 3.321 -2.261 1.00 91.75 84 LYS A O 1
ATOM 689 N N . PRO A 1 85 ? -1.119 3.499 -1.919 1.00 94.00 85 PRO A N 1
ATOM 690 C CA . PRO A 1 85 ? -1.027 2.378 -0.975 1.00 94.00 85 PRO A CA 1
ATOM 691 C C . PRO A 1 85 ? -2.057 2.430 0.161 1.00 94.00 85 PRO A C 1
ATOM 693 O O . PRO A 1 85 ? -2.570 1.405 0.597 1.00 94.00 85 PRO A O 1
ATOM 696 N N . THR A 1 86 ? -2.432 3.633 0.601 1.00 93.69 86 THR A N 1
ATOM 697 C CA . THR A 1 86 ? -3.475 3.846 1.614 1.00 93.69 86 THR A CA 1
ATOM 698 C C . THR A 1 86 ? -4.864 3.398 1.155 1.00 93.69 86 THR A C 1
ATOM 700 O O . THR A 1 86 ? -5.641 2.881 1.954 1.00 93.69 86 THR A O 1
ATOM 703 N N . LEU A 1 87 ? -5.200 3.565 -0.125 1.00 92.44 87 LEU A N 1
ATOM 704 C CA . LEU A 1 87 ? -6.488 3.147 -0.681 1.00 92.44 87 LEU A CA 1
ATOM 705 C C . LEU A 1 87 ? -6.554 1.628 -0.840 1.00 92.44 87 LEU A C 1
ATOM 707 O O . LEU A 1 87 ? -7.618 1.057 -0.598 1.00 92.44 87 LEU A O 1
ATOM 711 N N . ILE A 1 88 ? -5.421 1.006 -1.183 1.00 92.31 88 ILE A N 1
ATOM 712 C CA . ILE A 1 88 ? -5.258 -0.450 -1.236 1.00 92.31 88 ILE A CA 1
ATOM 713 C C . ILE A 1 88 ? -5.410 -1.041 0.168 1.00 92.31 88 ILE A C 1
ATOM 715 O O . ILE A 1 88 ? -6.281 -1.880 0.374 1.00 92.31 88 ILE A O 1
ATOM 719 N N . ALA A 1 89 ? -4.670 -0.521 1.152 1.00 92.94 89 ALA A N 1
ATOM 720 C CA . ALA A 1 89 ? -4.742 -0.977 2.541 1.00 92.94 89 ALA A CA 1
ATOM 721 C C . ALA A 1 89 ? -6.168 -0.913 3.106 1.00 92.94 89 ALA A C 1
ATOM 723 O O . ALA A 1 89 ? -6.612 -1.841 3.772 1.00 92.94 89 ALA A O 1
ATOM 724 N N . ILE A 1 90 ? -6.911 0.161 2.813 1.00 92.38 90 ILE A N 1
ATOM 725 C CA . ILE A 1 90 ? -8.304 0.280 3.260 1.00 92.38 90 ILE A CA 1
ATOM 726 C C . ILE A 1 90 ? -9.200 -0.756 2.579 1.00 92.38 90 ILE A C 1
ATOM 728 O O . ILE A 1 90 ? -10.101 -1.292 3.218 1.00 92.38 90 ILE A O 1
ATOM 732 N N . LYS A 1 91 ? -8.975 -1.054 1.295 1.00 91.12 91 LYS A N 1
ATOM 733 C CA . LYS A 1 91 ? -9.764 -2.071 0.599 1.00 91.12 91 LYS A CA 1
ATOM 734 C C . LYS A 1 91 ? -9.516 -3.463 1.180 1.00 91.12 91 LYS A C 1
ATOM 736 O O . LYS A 1 91 ? -10.494 -4.153 1.438 1.00 91.12 91 LYS A O 1
ATOM 741 N N . GLU A 1 92 ? -8.254 -3.824 1.399 1.00 91.44 92 GLU A N 1
ATOM 742 C CA . GLU A 1 92 ? -7.860 -5.100 2.014 1.00 91.44 92 GLU A CA 1
ATOM 743 C C . GLU A 1 92 ? -8.379 -5.223 3.454 1.00 91.44 92 GLU A C 1
ATOM 745 O O . GLU A 1 92 ? -8.811 -6.287 3.889 1.00 91.44 92 GLU A O 1
ATOM 750 N N . PHE A 1 93 ? -8.371 -4.118 4.204 1.00 91.81 93 PHE A N 1
ATOM 751 C CA . PHE A 1 93 ? -8.918 -4.085 5.556 1.00 91.81 93 PHE A CA 1
ATOM 752 C C . PHE A 1 93 ? -10.429 -4.345 5.555 1.00 91.81 93 PHE A C 1
ATOM 754 O O . PHE A 1 93 ? -10.907 -5.196 6.297 1.00 91.81 93 PHE A O 1
ATOM 761 N N . LEU A 1 94 ? -11.175 -3.677 4.668 1.00 89.81 94 LEU A N 1
ATOM 762 C CA . LEU A 1 94 ? -12.622 -3.872 4.529 1.00 89.81 94 LEU A CA 1
ATOM 763 C C . LEU A 1 94 ? -13.004 -5.245 3.949 1.00 89.81 94 LEU A C 1
ATOM 765 O O . LEU A 1 94 ? -14.132 -5.685 4.147 1.00 89.81 94 LEU A O 1
ATOM 769 N N . SER A 1 95 ? -12.110 -5.922 3.220 1.00 89.69 95 SER A N 1
ATOM 770 C CA . SER A 1 95 ? -12.334 -7.298 2.755 1.00 89.69 95 SER A CA 1
ATOM 771 C C . SER A 1 95 ? -11.925 -8.365 3.775 1.00 89.69 95 SER A C 1
ATOM 773 O O . SER A 1 95 ? -12.109 -9.550 3.505 1.00 89.69 95 SER A O 1
ATOM 775 N N . GLY A 1 96 ? -11.408 -7.971 4.945 1.00 89.25 96 GLY A N 1
ATOM 776 C CA . GLY A 1 96 ? -10.969 -8.907 5.983 1.00 89.25 96 GLY A CA 1
ATOM 777 C C . GLY A 1 96 ? -9.665 -9.638 5.646 1.00 89.25 96 GLY A C 1
ATOM 778 O O . GLY A 1 96 ? -9.360 -10.661 6.252 1.00 89.25 96 GLY A O 1
ATOM 779 N N . GLU A 1 97 ? -8.884 -9.129 4.690 1.00 89.44 97 GLU A N 1
ATOM 780 C CA . GLU A 1 97 ? -7.608 -9.722 4.261 1.00 89.44 97 GLU A CA 1
ATOM 781 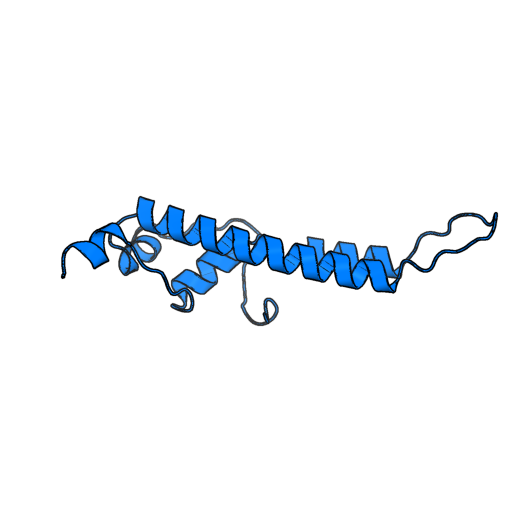C C . GLU A 1 97 ? -6.425 -9.285 5.144 1.00 89.44 97 GLU A C 1
ATOM 783 O O . GLU A 1 97 ? -5.331 -9.845 5.059 1.00 89.44 97 GLU A O 1
ATOM 788 N N . VAL A 1 98 ? -6.630 -8.287 6.010 1.00 89.50 98 VAL A N 1
ATOM 789 C CA . VAL A 1 98 ? -5.597 -7.748 6.901 1.00 89.50 98 VAL A CA 1
ATOM 790 C C . VAL A 1 98 ? -5.729 -8.357 8.292 1.00 89.50 98 VAL A C 1
ATOM 792 O O . VAL A 1 98 ? -6.607 -7.987 9.067 1.00 89.50 98 VAL A O 1
ATOM 795 N N . ALA A 1 99 ? -4.797 -9.241 8.640 1.00 89.75 99 ALA A N 1
ATOM 796 C CA . ALA A 1 99 ? -4.628 -9.703 10.011 1.00 89.75 99 ALA A CA 1
ATOM 797 C C . ALA A 1 99 ? -3.818 -8.686 10.833 1.00 89.75 99 ALA A C 1
ATOM 799 O O . ALA A 1 99 ? -2.784 -8.181 10.389 1.00 89.75 99 ALA A O 1
ATOM 800 N N . TYR A 1 100 ? -4.258 -8.417 12.061 1.00 90.38 100 TYR A N 1
ATOM 801 C CA . TYR A 1 100 ? -3.561 -7.552 13.010 1.00 90.38 100 TYR A CA 1
ATOM 802 C C . TYR A 1 100 ? -3.635 -8.129 14.422 1.00 90.38 100 TYR A C 1
ATOM 804 O O . TYR A 1 100 ? -4.512 -8.923 14.752 1.00 90.38 100 TYR A O 1
ATOM 812 N N . ARG A 1 101 ? -2.682 -7.730 15.265 1.00 87.50 101 ARG A N 1
ATOM 813 C CA . ARG A 1 101 ? -2.627 -8.120 16.673 1.00 87.50 101 ARG A CA 1
ATOM 814 C C . ARG A 1 101 ? -2.245 -6.918 17.515 1.00 87.50 101 ARG A C 1
ATOM 816 O O . ARG A 1 101 ? -1.241 -6.262 17.231 1.00 87.50 101 ARG A O 1
ATOM 823 N N . ASN A 1 102 ? -3.013 -6.681 18.571 1.00 84.12 102 ASN A N 1
ATOM 824 C CA . ASN A 1 102 ? -2.692 -5.683 19.576 1.00 84.12 102 ASN A CA 1
ATOM 825 C C . ASN A 1 102 ? -1.968 -6.353 20.760 1.00 84.12 102 ASN A C 1
ATOM 827 O O . ASN A 1 102 ? -2.571 -7.185 21.444 1.00 84.12 102 ASN A O 1
ATOM 831 N N . PRO A 1 103 ? -0.682 -6.038 21.006 1.00 83.69 103 PRO A N 1
ATOM 832 C CA . PRO A 1 103 ? 0.068 -6.637 22.108 1.00 83.69 103 PRO A CA 1
ATOM 833 C C . PRO A 1 103 ? -0.520 -6.276 23.480 1.00 83.69 103 PRO A C 1
ATOM 835 O O . PRO A 1 103 ? -0.524 -7.118 24.367 1.00 83.69 103 PRO A O 1
ATOM 838 N N . HIS A 1 104 ? -1.110 -5.086 23.638 1.00 78.19 104 HIS A N 1
ATOM 839 C CA . HIS A 1 104 ? -1.673 -4.653 24.921 1.00 78.19 104 HIS A CA 1
ATOM 840 C C . HIS A 1 104 ? -2.927 -5.427 25.338 1.00 78.19 104 HIS A C 1
ATOM 842 O O . HIS A 1 104 ? -3.198 -5.525 26.529 1.00 78.19 104 HIS A O 1
ATOM 848 N N . ILE A 1 105 ? -3.679 -5.977 24.381 1.00 73.00 105 ILE A N 1
ATOM 849 C CA . ILE A 1 105 ? -4.858 -6.811 24.659 1.00 73.00 105 ILE A CA 1
ATOM 850 C C . ILE A 1 105 ? -4.419 -8.262 24.894 1.00 73.00 105 ILE A C 1
ATOM 852 O O . ILE A 1 105 ? -4.867 -8.904 25.836 1.00 73.00 105 ILE A O 1
ATOM 856 N N . ALA A 1 106 ? -3.478 -8.761 24.086 1.00 60.53 106 ALA A N 1
ATOM 857 C CA . ALA A 1 106 ? -3.013 -10.145 24.168 1.00 60.53 106 ALA A CA 1
ATOM 858 C C . ALA A 1 106 ? -2.229 -10.477 25.455 1.00 60.53 106 ALA A C 1
ATOM 860 O O . ALA A 1 106 ? -2.145 -11.648 25.819 1.00 60.53 106 ALA A O 1
ATOM 861 N N . ASP A 1 107 ? -1.647 -9.479 26.125 1.00 58.50 107 ASP A N 1
ATOM 862 C CA . ASP A 1 107 ? -0.954 -9.662 27.407 1.00 58.50 107 ASP A CA 1
ATOM 863 C C . ASP A 1 107 ? -1.904 -9.640 28.622 1.00 58.50 107 ASP A C 1
ATOM 865 O O . ASP A 1 107 ? -1.489 -10.038 29.705 1.00 58.50 107 ASP A O 1
ATOM 869 N N . GLN A 1 108 ? -3.171 -9.220 28.471 1.00 52.25 108 GLN A N 1
ATOM 870 C CA . GLN A 1 108 ? -4.163 -9.243 29.562 1.00 52.25 108 GLN A CA 1
ATOM 871 C C . GLN A 1 108 ? -4.916 -10.575 29.698 1.00 52.25 108 GLN A C 1
ATOM 873 O O . GLN A 1 108 ? -5.572 -10.802 30.710 1.00 52.25 108 GLN A O 1
ATOM 878 N N . GLU A 1 109 ? -4.817 -11.458 28.703 1.00 48.41 109 GLU A N 1
ATOM 879 C CA . GLU A 1 109 ? -5.448 -12.788 28.708 1.00 48.41 109 GLU A CA 1
ATOM 880 C C . GLU A 1 109 ? -4.494 -13.919 29.151 1.00 48.41 109 GLU A C 1
ATOM 882 O O . GLU A 1 109 ? -4.836 -15.098 29.040 1.00 48.41 109 GLU A O 1
ATOM 887 N N . LYS A 1 110 ? -3.296 -13.579 29.645 1.00 41.72 110 LYS A N 1
ATOM 888 C CA . LYS A 1 110 ? -2.331 -14.512 30.252 1.00 41.72 110 LYS A CA 1
ATOM 889 C C . LYS A 1 110 ? -2.276 -14.352 31.764 1.00 41.72 110 LYS A C 1
ATOM 891 O O . LYS A 1 110 ? -2.102 -15.398 32.428 1.00 41.72 110 LYS A O 1
#

Secondary structure (DSSP, 8-state):
--TTSS---SS-----HHHHHTTTS-HHHHHHHHHHHHHHHHHHHHHHHHHHHHHT-----S-S-----HHHHHHHHHHHTSPPHHHHHHHHHHTT------HHHHTT--

Sequence (110 aa):
MDFKKAKIANNAITRDIRELMEPTGNIYETVAILSKRANQISIDIKEELNSKLAEFSIPSDNLEEVFENREQIEIARYYEHLPKPTLIAIKEFLSGEVAYRNPHIADQEK

Mean predicted aligned error: 8.09 Å

Radius of gyration: 19.5 Å; Cα contacts (8 Å, |Δi|>4): 55; chains: 1; bounding box: 48×25×58 Å

pLDDT: mean 82.54, std 13.7, range [41.72, 97.19]

Nearest PDB structures (foldseek):
  6sqw-assembly1_A  TM=3.259E-01  e=7.954E+00  Mus musculus

Foldseek 3Di:
DPLPPDPFDQDDDDDDLCLLCVVPVDSVVSVVLLVVQLVVVVVVLVVVLVVQVVVVPDDPPDPD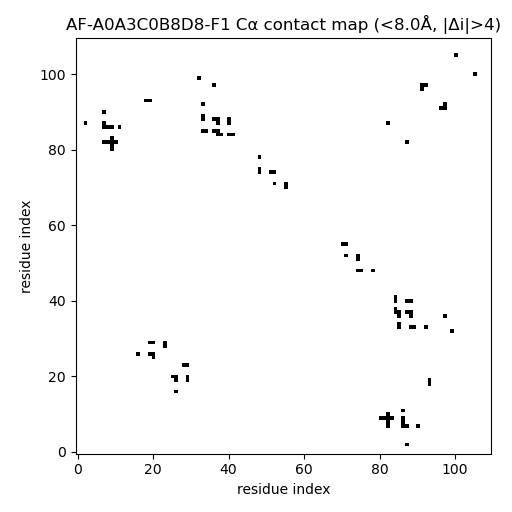DDDDDPSNVVSVVVSVSRHRSSRVSSVCVSVVVRDDDDPVVVVVVD

Solvent-accessible surface area (backbone atoms only — not comparable to full-atom values): 6948 Å² total; per-residue (Å²): 130,76,78,82,74,60,96,66,62,65,61,95,73,92,74,66,64,63,74,61,15,63,90,66,77,33,61,68,58,35,52,54,52,36,53,56,46,14,50,53,48,46,50,53,53,51,53,53,51,51,55,58,51,54,77,74,60,70,86,73,96,58,100,60,84,86,71,84,60,64,67,58,52,52,52,52,53,55,62,69,69,49,51,49,39,58,55,52,28,49,52,37,48,76,70,67,72,60,87,84,82,61,69,80,61,64,65,72,82,114